Protein AF-B7HWU8-F1 (afdb_monomer_lite)

Secondary structure (DSSP, 8-state):
---TTSS--B-TTSPBP---------HHHHHHHPPTT-EEEEEEEEETTTEEEEEEEE---

Sequence (61 aa):
MGCKNCKPDYFQDERIKKATEYIQLDMEVLMSSLQTGQTYGISDAYVGMTDKVLTRMIFIN

Radius of gyration: 15.48 Å; chains: 1; bounding box: 34×27×39 Å

Foldseek 3Di:
DDFPCPDFDADPVRHTDPPDDDDDDDPVVVVVPDDPPDWDWDQPDDDPGDHTDTDIDDDDD

Structure (mmCIF, N/CA/C/O backbone):
data_AF-B7HWU8-F1
#
_entry.id   AF-B7HWU8-F1
#
loop_
_atom_site.group_PDB
_atom_site.id
_atom_site.type_symbol
_atom_site.label_atom_id
_atom_site.label_alt_id
_atom_site.label_comp_id
_atom_site.label_asym_id
_atom_site.label_entity_id
_atom_site.label_seq_id
_atom_site.pdbx_PDB_ins_code
_atom_site.Cartn_x
_atom_site.Cartn_y
_atom_site.Cartn_z
_atom_site.occupancy
_atom_site.B_iso_or_equiv
_atom_site.auth_seq_id
_atom_site.auth_comp_id
_atom_site.auth_asym_id
_atom_site.auth_atom_id
_atom_site.pdbx_PDB_model_num
ATOM 1 N N . MET A 1 1 ? 9.444 -16.696 -2.003 1.00 45.94 1 MET A N 1
ATOM 2 C CA . MET A 1 1 ? 10.104 -15.398 -2.253 1.00 45.94 1 MET A CA 1
ATOM 3 C C . MET A 1 1 ? 10.106 -15.192 -3.761 1.00 45.94 1 MET A C 1
ATOM 5 O O . MET A 1 1 ? 10.844 -15.884 -4.445 1.00 45.94 1 MET A O 1
ATOM 9 N N . GLY A 1 2 ? 9.172 -14.399 -4.289 1.00 57.62 2 GLY A N 1
ATOM 10 C CA . GLY A 1 2 ? 9.021 -14.165 -5.730 1.00 57.62 2 GLY A CA 1
ATOM 11 C C . GLY A 1 2 ? 9.484 -12.756 -6.074 1.00 57.62 2 GLY A C 1
ATOM 12 O O . GLY A 1 2 ? 9.277 -11.839 -5.282 1.00 57.62 2 GLY A O 1
ATOM 13 N N . CYS A 1 3 ? 10.138 -12.590 -7.218 1.00 57.56 3 CYS A N 1
ATOM 14 C CA . CYS A 1 3 ? 10.502 -11.268 -7.703 1.00 57.56 3 CYS A CA 1
ATOM 15 C C . CYS A 1 3 ? 9.219 -10.552 -8.176 1.00 57.56 3 CYS A C 1
ATOM 17 O O . CYS A 1 3 ? 8.443 -11.099 -8.958 1.00 57.56 3 CYS A O 1
ATOM 19 N N . LYS A 1 4 ? 8.947 -9.358 -7.631 1.00 64.06 4 LYS A N 1
ATOM 20 C CA . LYS A 1 4 ? 7.689 -8.635 -7.888 1.00 64.06 4 LYS A CA 1
ATOM 21 C C . LYS A 1 4 ? 7.643 -7.923 -9.232 1.00 64.06 4 LYS A C 1
ATOM 23 O O . LYS A 1 4 ? 6.580 -7.759 -9.812 1.00 64.06 4 LYS A O 1
ATOM 28 N N . ASN A 1 5 ? 8.805 -7.522 -9.737 1.00 67.31 5 ASN A N 1
ATOM 29 C CA . ASN A 1 5 ? 8.931 -6.807 -11.000 1.00 67.31 5 ASN A CA 1
ATOM 30 C C . ASN A 1 5 ? 9.950 -7.510 -11.902 1.00 67.31 5 ASN A C 1
ATOM 32 O O . ASN A 1 5 ? 11.001 -6.959 -12.210 1.00 67.31 5 ASN A O 1
ATOM 36 N N . CYS A 1 6 ? 9.687 -8.769 -12.266 1.00 67.75 6 CYS A N 1
ATOM 37 C CA . CYS A 1 6 ? 10.649 -9.565 -13.045 1.00 67.75 6 CYS A CA 1
ATOM 38 C C . CYS A 1 6 ? 10.752 -9.154 -14.511 1.00 67.75 6 CYS A C 1
ATOM 40 O O . CYS A 1 6 ? 11.645 -9.619 -15.215 1.00 67.75 6 CYS A O 1
ATOM 42 N N . LYS A 1 7 ? 9.831 -8.307 -14.968 1.00 76.06 7 LYS A N 1
ATOM 43 C CA . LYS A 1 7 ? 9.810 -7.727 -16.308 1.00 76.06 7 LYS A CA 1
ATOM 44 C C . LYS A 1 7 ? 9.437 -6.245 -16.185 1.00 76.06 7 LYS A C 1
ATOM 46 O O . LYS A 1 7 ? 8.281 -5.905 -16.420 1.00 76.06 7 LYS A O 1
ATOM 51 N N . PRO A 1 8 ? 10.367 -5.391 -15.727 1.00 75.19 8 PRO A N 1
ATOM 52 C CA . PRO A 1 8 ? 10.103 -3.967 -15.608 1.00 75.19 8 PRO A CA 1
ATOM 53 C C . PRO A 1 8 ? 9.921 -3.334 -16.986 1.00 75.19 8 PRO A C 1
ATOM 55 O O . PRO A 1 8 ? 10.702 -3.592 -17.901 1.00 75.19 8 PRO A O 1
ATOM 58 N N . ASP A 1 9 ? 8.941 -2.445 -17.101 1.00 81.19 9 ASP A N 1
ATOM 59 C CA . ASP A 1 9 ? 8.931 -1.461 -18.178 1.00 81.19 9 ASP A CA 1
ATOM 60 C C . ASP A 1 9 ? 9.913 -0.325 -17.854 1.00 81.19 9 ASP A C 1
ATOM 62 O O . ASP A 1 9 ? 10.246 -0.078 -16.693 1.00 81.19 9 ASP A O 1
ATOM 66 N N . TYR A 1 10 ? 10.344 0.417 -18.872 1.00 83.69 10 TYR A N 1
ATOM 67 C CA . TYR A 1 10 ? 11.268 1.545 -18.727 1.00 83.69 10 TYR A CA 1
ATOM 68 C C . TYR A 1 10 ? 10.644 2.837 -19.274 1.00 83.69 10 TYR A C 1
ATOM 70 O O . TYR A 1 10 ? 9.785 2.816 -20.166 1.00 83.69 10 TYR A O 1
ATOM 78 N N . PHE A 1 11 ? 11.015 3.980 -18.696 1.00 83.06 11 PHE A N 1
ATOM 79 C CA . PHE A 1 11 ? 10.800 5.295 -19.303 1.00 83.06 11 PHE A CA 1
ATOM 80 C C . PHE A 1 11 ? 11.806 5.515 -20.449 1.00 83.06 11 PHE A C 1
ATOM 82 O O . PHE A 1 11 ? 12.786 4.786 -20.569 1.00 83.06 11 PHE A O 1
ATOM 89 N N . GLN A 1 12 ? 11.572 6.521 -21.299 1.00 91.81 12 GLN A N 1
ATOM 90 C CA . GLN A 1 12 ? 12.477 6.845 -22.416 1.00 91.81 12 GLN A CA 1
ATOM 91 C C . GLN A 1 12 ? 13.876 7.287 -21.956 1.00 91.81 12 GLN A C 1
ATOM 93 O O . GLN A 1 12 ? 14.824 7.185 -22.721 1.00 91.81 12 GLN A O 1
ATOM 98 N N . ASP A 1 13 ? 14.001 7.750 -20.711 1.00 92.25 13 ASP A N 1
ATOM 99 C CA . ASP A 1 13 ? 15.262 8.109 -20.054 1.00 92.25 13 ASP A CA 1
ATOM 100 C C . ASP A 1 13 ? 15.901 6.930 -19.293 1.00 92.25 13 ASP A C 1
ATOM 102 O O . ASP A 1 13 ? 16.722 7.138 -18.403 1.00 92.25 13 ASP A O 1
ATOM 106 N N . GLU A 1 14 ? 15.484 5.698 -19.604 1.00 84.44 14 GLU A N 1
ATOM 107 C CA . 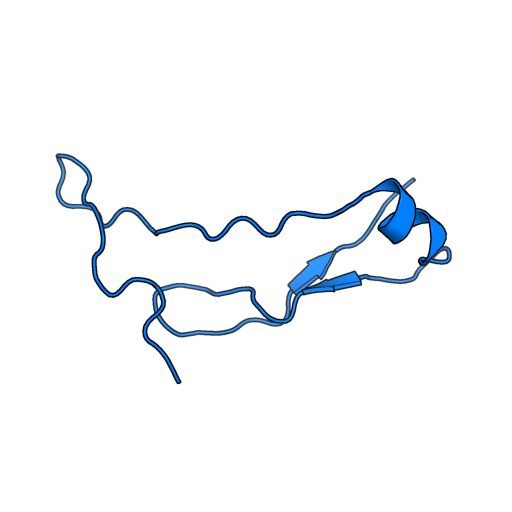GLU A 1 14 ? 15.979 4.438 -19.031 1.00 84.44 14 GLU A CA 1
ATOM 108 C C . GLU A 1 14 ? 15.706 4.241 -17.530 1.00 84.44 14 GLU A C 1
ATOM 110 O O . GLU A 1 14 ? 16.125 3.240 -16.939 1.00 84.44 14 GLU A O 1
ATOM 115 N N . ARG A 1 15 ? 14.932 5.124 -16.883 1.00 84.06 15 ARG A N 1
ATOM 116 C CA . ARG A 1 15 ? 14.472 4.862 -15.514 1.00 84.06 15 ARG A CA 1
ATOM 117 C C . ARG A 1 15 ? 13.475 3.703 -15.501 1.00 84.06 15 ARG A C 1
ATOM 119 O O . ARG A 1 15 ? 12.514 3.680 -16.270 1.00 84.06 15 ARG A O 1
ATOM 126 N N . ILE A 1 16 ? 13.671 2.762 -14.577 1.00 77.06 16 ILE A N 1
ATOM 127 C CA . ILE A 1 16 ? 12.756 1.634 -14.353 1.00 77.06 16 ILE A CA 1
ATOM 128 C C . ILE A 1 16 ? 11.383 2.170 -13.935 1.00 77.06 16 ILE A C 1
ATOM 130 O O . ILE A 1 16 ? 11.252 2.849 -12.909 1.00 77.0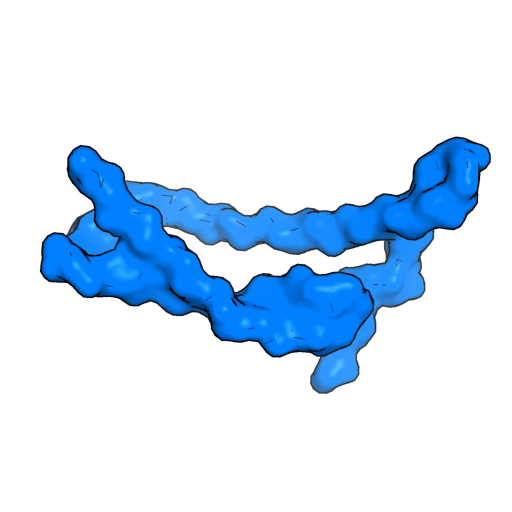6 16 ILE A O 1
ATOM 134 N N . LYS A 1 17 ? 10.336 1.812 -14.681 1.00 74.62 17 LYS A N 1
ATOM 135 C CA . LYS A 1 17 ? 8.961 1.941 -14.206 1.00 74.62 17 LYS A CA 1
ATOM 136 C C . LYS A 1 17 ? 8.755 0.887 -13.131 1.00 74.62 17 LYS A C 1
ATOM 138 O O . LYS A 1 17 ? 8.876 -0.319 -13.357 1.00 74.62 17 LYS A O 1
ATOM 143 N N . LYS A 1 18 ? 8.455 1.346 -11.922 1.00 69.62 18 LYS A N 1
ATOM 144 C CA . LYS A 1 18 ? 8.028 0.447 -10.855 1.00 69.62 18 LYS A CA 1
ATOM 145 C C . LYS A 1 18 ? 6.650 -0.083 -11.239 1.00 69.62 18 LYS A C 1
ATOM 147 O O . LYS A 1 18 ? 5.704 0.700 -11.319 1.00 69.62 18 LYS A O 1
ATOM 152 N N . ALA A 1 19 ? 6.540 -1.389 -11.481 1.00 62.88 19 ALA A N 1
ATOM 153 C CA . ALA A 1 19 ? 5.240 -2.040 -11.500 1.00 62.88 19 ALA A CA 1
ATOM 154 C C . ALA A 1 19 ? 4.603 -1.788 -10.129 1.00 62.88 19 ALA A C 1
ATOM 156 O O . ALA A 1 19 ? 5.143 -2.196 -9.100 1.00 62.88 19 ALA A O 1
ATOM 157 N N . THR A 1 20 ? 3.525 -1.011 -10.112 1.00 63.62 20 THR A N 1
ATOM 158 C CA . THR A 1 20 ? 2.777 -0.743 -8.889 1.00 63.62 20 THR A CA 1
ATOM 159 C C . THR A 1 20 ? 1.655 -1.760 -8.849 1.00 63.62 20 THR A C 1
ATOM 161 O O . THR A 1 20 ? 0.797 -1.771 -9.728 1.00 63.62 20 THR A O 1
ATOM 164 N N . GLU A 1 21 ? 1.675 -2.643 -7.858 1.00 67.31 21 GLU A N 1
ATOM 165 C CA . GLU A 1 21 ? 0.509 -3.465 -7.565 1.00 67.31 21 GLU A CA 1
ATOM 166 C C . GLU A 1 21 ? -0.506 -2.589 -6.833 1.00 67.31 21 GLU A C 1
ATOM 168 O O . GLU A 1 21 ? -0.227 -2.058 -5.757 1.00 67.31 21 GLU A O 1
ATOM 173 N N . TYR A 1 22 ? -1.677 -2.412 -7.438 1.00 68.19 22 TYR A N 1
ATOM 174 C CA . TYR A 1 22 ? -2.804 -1.780 -6.771 1.00 68.19 22 TYR A CA 1
ATOM 175 C C . TYR A 1 22 ? -3.520 -2.830 -5.929 1.00 68.19 22 TYR A C 1
ATOM 177 O O . TYR A 1 22 ? -3.919 -3.876 -6.438 1.00 68.19 22 TYR A O 1
ATOM 185 N N . ILE A 1 23 ? -3.709 -2.534 -4.647 1.00 76.56 23 ILE A N 1
ATOM 186 C CA . ILE A 1 23 ? -4.574 -3.326 -3.777 1.00 76.56 23 ILE A CA 1
ATOM 187 C C . ILE A 1 23 ? -5.953 -2.680 -3.837 1.00 76.56 23 ILE A C 1
ATOM 189 O O . ILE A 1 23 ? -6.123 -1.535 -3.420 1.00 76.56 23 ILE A O 1
ATOM 193 N N . GLN A 1 24 ? -6.928 -3.394 -4.396 1.00 80.25 24 GLN A N 1
ATOM 194 C CA . GLN A 1 24 ? -8.319 -2.957 -4.353 1.00 80.25 24 GLN A CA 1
ATOM 195 C C . GLN A 1 24 ? -8.849 -3.131 -2.931 1.00 80.25 24 GLN A C 1
ATOM 197 O O . GLN A 1 24 ? -8.693 -4.192 -2.328 1.00 80.25 24 GLN A O 1
ATOM 202 N N . LEU A 1 25 ? -9.462 -2.077 -2.403 1.00 86.06 25 LEU A N 1
ATOM 203 C CA . LEU A 1 25 ? -10.087 -2.074 -1.089 1.00 86.06 25 LEU A CA 1
ATOM 204 C C . LEU A 1 25 ? -11.558 -1.719 -1.260 1.00 86.06 25 LEU A C 1
ATOM 206 O O . LEU A 1 25 ? -11.885 -0.696 -1.861 1.00 86.06 25 LEU A O 1
ATOM 210 N N . ASP A 1 26 ? -12.428 -2.560 -0.714 1.00 90.00 26 ASP A N 1
ATOM 211 C CA . ASP A 1 26 ? -13.824 -2.205 -0.511 1.00 90.00 26 ASP A CA 1
ATOM 212 C C . ASP A 1 26 ? -13.906 -1.303 0.724 1.00 90.00 26 ASP A C 1
ATOM 214 O O . ASP A 1 26 ? -13.707 -1.750 1.855 1.00 90.00 26 ASP A O 1
ATOM 218 N N . MET A 1 27 ? -14.136 -0.012 0.493 1.00 86.81 27 MET A N 1
ATOM 219 C CA . MET A 1 27 ? -14.148 0.988 1.558 1.00 86.81 27 MET A CA 1
ATOM 220 C C . MET A 1 27 ? -15.326 0.812 2.517 1.00 86.81 27 MET A C 1
ATOM 222 O O . MET A 1 27 ? -15.181 1.132 3.694 1.00 86.81 27 MET A O 1
ATOM 226 N N . GLU A 1 28 ? -16.468 0.303 2.054 1.00 90.19 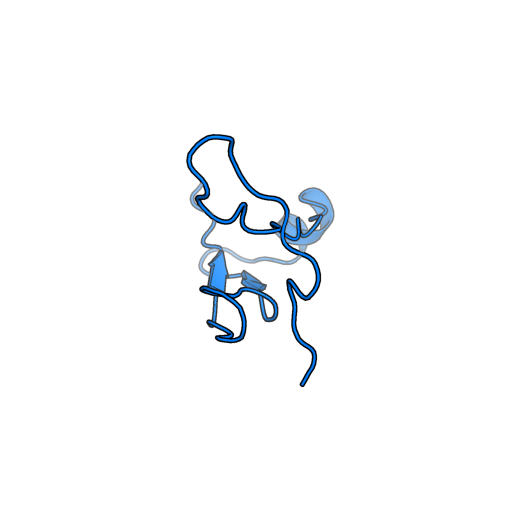28 GLU A N 1
ATOM 227 C CA . GLU A 1 28 ? -17.647 0.114 2.901 1.00 90.19 28 GLU A CA 1
ATOM 228 C C . GLU A 1 28 ? -17.390 -1.014 3.902 1.00 90.19 28 GLU A C 1
ATOM 230 O O . GLU A 1 28 ? -17.509 -0.825 5.118 1.00 90.19 28 GLU A O 1
ATOM 235 N N . VAL A 1 29 ? -16.915 -2.157 3.401 1.00 88.75 29 VAL A N 1
ATOM 236 C CA . VAL A 1 29 ? -16.536 -3.298 4.242 1.00 88.75 29 VAL A CA 1
ATOM 237 C C . VAL A 1 29 ? -15.391 -2.917 5.180 1.00 88.75 29 VAL A C 1
ATOM 239 O O . VAL A 1 29 ? -15.466 -3.179 6.383 1.00 88.75 29 VAL A O 1
ATOM 242 N N . LEU A 1 30 ? -14.360 -2.244 4.665 1.00 88.38 30 LEU A N 1
ATOM 243 C CA . LEU A 1 30 ? -13.198 -1.848 5.455 1.00 88.38 30 LEU A CA 1
ATOM 244 C C . LEU A 1 30 ? -13.579 -0.910 6.604 1.00 88.38 30 LEU A C 1
ATOM 246 O O . LEU A 1 30 ? -13.245 -1.192 7.754 1.00 88.38 30 LEU A O 1
ATOM 250 N N . MET A 1 31 ? -14.314 0.164 6.319 1.00 86.81 31 MET A N 1
ATOM 251 C CA . MET A 1 31 ? -14.708 1.138 7.338 1.00 86.81 31 MET A CA 1
ATOM 252 C C . MET A 1 31 ? -15.709 0.551 8.337 1.00 86.81 31 MET A C 1
ATOM 254 O O . MET A 1 31 ? -15.629 0.875 9.517 1.00 86.81 31 MET A O 1
ATOM 258 N N . SER A 1 32 ? -16.593 -0.360 7.908 1.00 88.56 32 SER A N 1
ATOM 259 C CA . SER A 1 32 ? -17.507 -1.061 8.826 1.00 88.56 32 SER A CA 1
ATOM 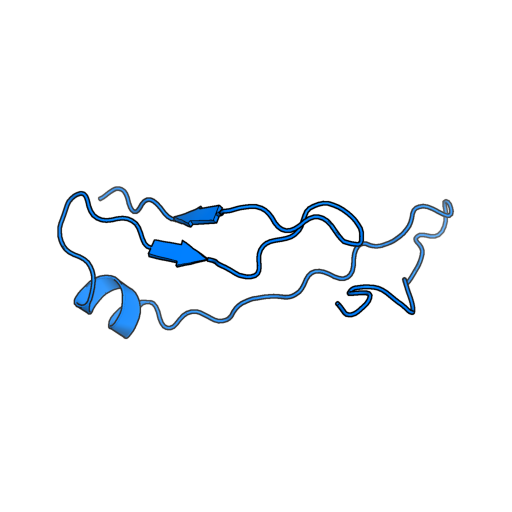260 C C . SER A 1 32 ? -16.780 -1.983 9.816 1.00 88.56 32 SER A C 1
ATOM 262 O O . SER A 1 32 ? -17.266 -2.218 10.921 1.00 88.56 32 SER A O 1
ATOM 264 N N . SER A 1 33 ? -15.604 -2.492 9.433 1.00 85.38 33 SER A N 1
ATOM 265 C CA . SER A 1 33 ? -14.794 -3.397 10.256 1.00 85.38 33 SER A CA 1
ATOM 266 C C . SER A 1 33 ? -13.867 -2.682 11.246 1.00 85.38 33 SER A C 1
ATOM 268 O O . SER A 1 33 ? -13.348 -3.318 12.165 1.00 85.38 33 SER A O 1
ATOM 270 N N . LEU A 1 34 ? -13.645 -1.376 11.070 1.00 87.44 34 LEU A N 1
ATOM 271 C CA . LEU A 1 34 ? -12.688 -0.593 11.847 1.00 87.44 34 LEU A CA 1
ATOM 272 C C . LEU A 1 34 ? -13.395 0.267 12.896 1.00 87.44 34 LEU A C 1
ATOM 274 O O . LEU A 1 34 ? -14.308 1.031 12.598 1.00 87.44 34 LEU A O 1
ATOM 278 N N . GLN A 1 35 ? -12.918 0.196 14.135 1.00 83.94 35 GLN A N 1
ATOM 279 C CA . GLN A 1 35 ? -13.310 1.107 15.207 1.00 83.94 35 GLN A CA 1
ATOM 280 C C . GLN A 1 35 ? -12.399 2.338 15.239 1.00 83.94 35 GLN A C 1
ATOM 282 O O . GLN A 1 35 ? -11.259 2.318 14.766 1.00 83.94 35 GLN A O 1
ATOM 287 N N . THR A 1 36 ? -12.883 3.417 15.855 1.00 83.12 36 THR A N 1
ATOM 288 C CA . THR A 1 36 ? -12.100 4.640 16.057 1.00 83.12 36 THR A CA 1
ATOM 289 C C . THR A 1 36 ? -10.761 4.334 16.736 1.00 83.12 36 THR A C 1
ATOM 291 O O . THR A 1 36 ? -10.710 3.680 17.775 1.00 83.12 36 THR A O 1
ATOM 294 N N . GLY A 1 37 ? -9.667 4.817 16.142 1.00 83.12 37 GLY A N 1
ATOM 295 C CA . GLY A 1 37 ? -8.304 4.589 16.633 1.00 83.12 37 GLY A CA 1
ATOM 296 C C . GLY A 1 37 ? -7.650 3.289 16.150 1.00 83.12 37 GLY A C 1
ATOM 297 O O . GLY A 1 37 ? -6.470 3.071 16.429 1.00 83.12 37 GLY A O 1
ATOM 298 N N . GLN A 1 38 ? -8.361 2.437 15.405 1.00 86.62 38 GLN A N 1
ATOM 299 C CA . GLN A 1 38 ? -7.768 1.257 14.777 1.00 86.62 38 GLN A CA 1
ATOM 300 C C . GLN A 1 38 ? -7.101 1.594 13.438 1.00 86.62 38 GLN A C 1
ATOM 302 O O . GLN A 1 38 ? -7.438 2.563 12.762 1.00 86.62 38 GLN A O 1
ATOM 307 N N . THR A 1 39 ? -6.125 0.766 13.058 1.00 88.06 39 THR A N 1
ATOM 308 C CA . THR A 1 39 ? -5.404 0.884 11.785 1.00 88.06 39 THR A CA 1
ATOM 309 C C . THR A 1 39 ? -5.557 -0.392 10.986 1.00 88.06 39 THR A C 1
ATOM 311 O O . THR A 1 39 ? -5.558 -1.487 11.553 1.00 88.06 39 THR A O 1
ATOM 314 N N . TYR A 1 40 ? -5.634 -0.252 9.668 1.00 88.56 40 TYR A N 1
ATOM 315 C CA . TYR A 1 40 ? -5.653 -1.398 8.770 1.00 88.56 40 TYR A CA 1
ATOM 316 C C . TYR A 1 40 ? -4.236 -1.729 8.304 1.00 88.56 40 TYR A C 1
ATOM 318 O O . TYR A 1 40 ? -3.520 -0.854 7.815 1.00 88.56 40 TYR A O 1
ATOM 326 N N . GLY A 1 41 ? -3.813 -2.980 8.484 1.00 86.88 41 GLY A N 1
ATOM 327 C CA . GLY A 1 41 ? -2.495 -3.451 8.068 1.00 86.88 41 GLY A CA 1
ATOM 328 C C . GLY A 1 41 ? -2.503 -3.956 6.628 1.00 86.88 41 GLY A C 1
ATOM 329 O O . GLY A 1 41 ? -3.329 -4.785 6.266 1.00 86.88 41 GLY A O 1
ATOM 330 N N . ILE A 1 42 ? -1.539 -3.503 5.831 1.00 86.31 42 ILE A N 1
ATOM 331 C CA . ILE A 1 42 ? -1.270 -4.001 4.483 1.00 86.31 42 ILE A CA 1
ATOM 332 C C . ILE A 1 42 ? 0.041 -4.791 4.540 1.00 86.31 42 ILE A C 1
ATOM 334 O O . ILE A 1 42 ? 1.118 -4.226 4.739 1.00 86.31 42 ILE A O 1
ATOM 338 N N . SER A 1 43 ? -0.061 -6.112 4.389 1.00 78.38 43 SER A N 1
ATOM 339 C CA . SER A 1 43 ? 1.070 -7.054 4.444 1.00 78.38 43 SER A CA 1
ATOM 340 C C . SER A 1 43 ? 1.900 -7.099 3.162 1.00 78.38 43 SER A C 1
ATOM 342 O O . SER A 1 43 ? 3.041 -7.561 3.176 1.00 78.38 43 SER A O 1
ATOM 344 N N . ASP A 1 44 ? 1.324 -6.638 2.053 1.00 77.12 44 ASP A N 1
ATOM 345 C CA . ASP A 1 44 ? 1.919 -6.720 0.723 1.00 77.12 44 ASP A CA 1
ATOM 346 C C . ASP A 1 44 ? 2.284 -5.350 0.151 1.00 77.12 44 ASP A C 1
ATOM 348 O O . ASP A 1 44 ? 2.103 -5.079 -1.035 1.00 77.12 44 ASP A O 1
ATOM 352 N N . ALA A 1 45 ? 2.882 -4.509 0.992 1.00 79.38 45 ALA A N 1
ATOM 353 C CA . ALA A 1 45 ? 3.540 -3.282 0.572 1.00 79.38 45 ALA A CA 1
ATOM 354 C C . ALA A 1 45 ? 5.048 -3.500 0.415 1.00 79.38 45 ALA A C 1
ATOM 356 O O . ALA A 1 45 ? 5.678 -4.187 1.222 1.00 79.38 45 ALA A O 1
ATOM 357 N N . TYR A 1 46 ? 5.621 -2.938 -0.651 1.00 75.69 46 TYR A N 1
ATOM 358 C CA . TYR A 1 46 ? 7.008 -3.187 -1.028 1.00 75.69 46 TYR A CA 1
ATOM 359 C C . TYR A 1 46 ? 7.723 -1.892 -1.393 1.00 75.69 46 TYR A C 1
ATOM 361 O O . TYR A 1 46 ? 7.149 -1.001 -2.022 1.00 75.69 46 TYR A O 1
ATOM 369 N N . VAL A 1 47 ? 9.000 -1.818 -1.038 1.00 75.38 47 VAL A N 1
ATOM 370 C CA . VAL A 1 47 ? 9.928 -0.772 -1.459 1.00 75.38 47 VAL A CA 1
ATOM 371 C C . VAL A 1 47 ? 10.969 -1.416 -2.371 1.00 75.38 47 VAL A C 1
ATOM 373 O O . VAL A 1 47 ? 11.651 -2.365 -2.005 1.00 75.38 47 VAL A O 1
ATOM 376 N N . GLY A 1 48 ? 11.077 -0.926 -3.606 1.00 70.12 48 GLY A N 1
ATOM 377 C CA . GLY A 1 48 ? 11.983 -1.526 -4.587 1.00 70.12 48 GLY A CA 1
ATOM 378 C C . GLY A 1 48 ? 11.480 -2.881 -5.095 1.00 70.12 48 GLY A C 1
ATOM 379 O O . GLY A 1 48 ? 10.283 -3.055 -5.309 1.00 70.12 48 GLY A O 1
ATOM 380 N N . MET A 1 49 ? 12.394 -3.818 -5.362 1.00 67.31 49 MET A N 1
ATOM 381 C CA . MET A 1 49 ? 12.061 -5.095 -6.016 1.00 67.31 49 MET A CA 1
ATOM 382 C C . MET A 1 49 ? 11.666 -6.217 -5.049 1.00 67.31 49 MET A C 1
ATOM 384 O O . MET A 1 49 ? 10.983 -7.155 -5.466 1.00 67.31 49 MET A O 1
ATOM 388 N N . THR A 1 50 ? 12.111 -6.154 -3.792 1.00 70.88 50 THR A N 1
ATOM 389 C CA . THR A 1 50 ? 12.026 -7.287 -2.854 1.00 70.88 50 THR A CA 1
ATOM 390 C C . THR A 1 50 ? 11.638 -6.912 -1.433 1.00 70.88 50 THR A C 1
ATOM 392 O O . THR A 1 50 ? 11.160 -7.782 -0.706 1.00 70.88 50 THR A O 1
ATOM 395 N N . ASP A 1 51 ? 11.816 -5.657 -1.023 1.00 77.19 51 ASP A N 1
ATOM 396 C CA . ASP A 1 51 ? 11.726 -5.322 0.394 1.00 77.19 51 ASP A CA 1
ATOM 397 C C . ASP A 1 51 ? 10.269 -5.127 0.784 1.00 77.19 51 ASP A C 1
ATOM 399 O O . ASP A 1 51 ? 9.635 -4.159 0.373 1.00 77.19 51 ASP A O 1
ATOM 403 N N . LYS A 1 52 ? 9.729 -6.061 1.572 1.00 81.62 52 LYS A N 1
ATOM 404 C CA . LYS A 1 52 ? 8.412 -5.907 2.193 1.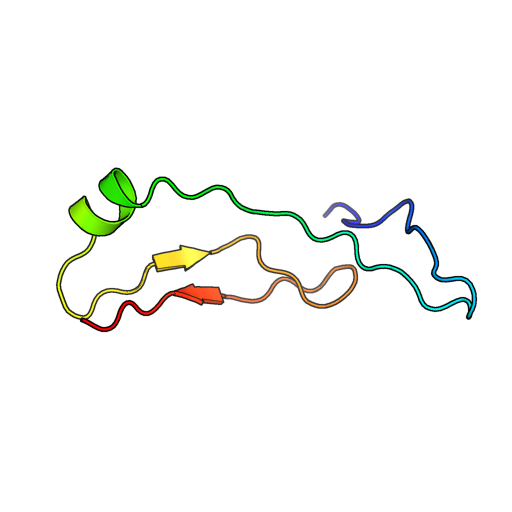00 81.62 52 LYS A CA 1
ATOM 405 C C . LYS A 1 52 ? 8.510 -4.927 3.349 1.00 81.62 52 LYS A C 1
ATOM 407 O O . LYS A 1 52 ? 9.372 -5.066 4.215 1.00 81.62 52 LYS A O 1
ATOM 412 N N . VAL A 1 53 ? 7.572 -3.996 3.403 1.00 81.50 53 VAL A N 1
ATOM 413 C CA . VAL A 1 53 ? 7.427 -3.065 4.519 1.00 81.50 53 VAL A CA 1
ATOM 414 C C . VAL A 1 53 ? 6.067 -3.255 5.168 1.00 81.50 53 VAL A C 1
ATOM 416 O O . VAL A 1 53 ? 5.069 -3.498 4.494 1.00 81.50 53 VAL A O 1
ATOM 419 N N . LEU A 1 54 ? 6.018 -3.141 6.494 1.00 83.25 54 LEU A N 1
ATOM 420 C CA . LEU A 1 54 ? 4.743 -3.069 7.194 1.00 83.25 54 LEU A CA 1
ATOM 421 C C . LEU A 1 54 ? 4.105 -1.717 6.876 1.00 83.25 54 LEU A C 1
ATOM 423 O O . LEU A 1 54 ? 4.602 -0.678 7.308 1.00 83.25 54 LEU A O 1
ATOM 427 N N . THR A 1 55 ? 2.993 -1.729 6.151 1.00 86.94 55 THR A N 1
ATOM 428 C CA . THR A 1 55 ? 2.220 -0.517 5.877 1.00 86.94 55 THR A CA 1
ATOM 429 C C . THR A 1 55 ? 0.936 -0.538 6.686 1.00 86.94 55 THR A C 1
ATOM 431 O O . THR A 1 55 ? 0.256 -1.559 6.773 1.00 86.94 55 THR A O 1
ATOM 434 N N . ARG A 1 56 ? 0.610 0.593 7.311 1.00 88.25 56 ARG A N 1
ATOM 435 C CA . ARG A 1 56 ? -0.633 0.780 8.059 1.00 88.25 56 ARG A CA 1
ATOM 436 C C . ARG A 1 56 ? -1.381 1.971 7.492 1.00 88.25 56 ARG A C 1
ATOM 438 O O . ARG A 1 56 ? -0.790 3.032 7.306 1.00 88.25 56 ARG A O 1
ATOM 445 N N . MET A 1 57 ? -2.670 1.788 7.248 1.00 86.75 57 MET A N 1
ATOM 446 C CA . MET A 1 57 ? -3.582 2.866 6.894 1.00 86.75 57 MET A CA 1
ATOM 447 C C . MET A 1 57 ? -4.225 3.418 8.162 1.00 86.75 57 MET A C 1
ATOM 449 O O . MET A 1 57 ? -4.753 2.662 8.984 1.00 86.75 57 MET A O 1
ATOM 453 N N . ILE A 1 58 ? -4.142 4.738 8.308 1.00 86.38 58 ILE A N 1
ATOM 454 C CA . ILE A 1 58 ? -4.776 5.502 9.378 1.00 86.38 58 ILE A CA 1
ATOM 455 C C . ILE A 1 58 ? -5.898 6.299 8.732 1.00 86.38 58 ILE A C 1
ATOM 457 O O . ILE A 1 58 ? -5.653 7.094 7.826 1.00 86.38 58 ILE A O 1
ATOM 461 N N . PHE A 1 59 ? -7.116 6.075 9.206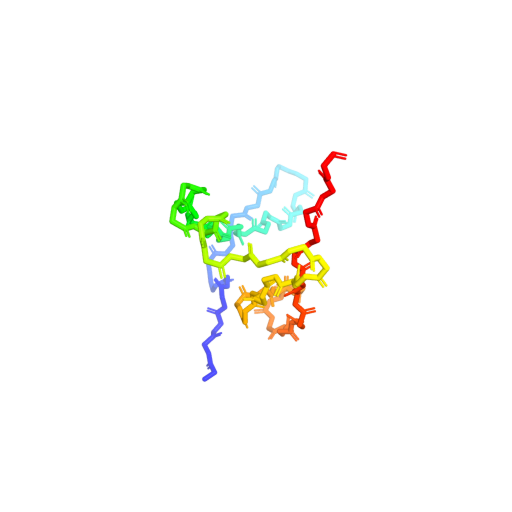 1.00 82.62 59 PHE A N 1
ATOM 462 C CA . PHE A 1 59 ? -8.275 6.848 8.795 1.00 82.62 59 PHE A CA 1
ATOM 463 C C . PHE A 1 59 ? -8.494 7.970 9.797 1.00 82.62 59 PHE A C 1
ATOM 465 O O . PHE A 1 59 ? -8.571 7.733 11.003 1.00 82.62 59 PHE A O 1
ATOM 472 N N . ILE A 1 60 ? -8.558 9.191 9.283 1.00 78.38 60 ILE A N 1
ATOM 473 C CA . ILE A 1 60 ? -8.866 10.391 10.051 1.00 78.38 60 ILE A CA 1
ATOM 474 C C . ILE A 1 60 ? -10.267 10.814 9.606 1.00 78.38 60 ILE A C 1
ATOM 476 O O . ILE A 1 60 ? -10.539 10.827 8.406 1.00 78.38 60 ILE A O 1
ATOM 480 N N . ASN A 1 61 ? -11.145 11.071 10.573 1.00 68.00 61 ASN A N 1
ATOM 481 C CA . ASN A 1 61 ? -12.481 11.622 10.341 1.00 68.00 61 ASN A CA 1
ATOM 482 C C . ASN A 1 61 ? -12.414 13.129 10.084 1.00 68.00 61 ASN A C 1
ATOM 484 O O . ASN A 1 61 ? -11.617 13.787 10.792 1.00 68.00 61 ASN A O 1
#

Organism: Bacillus cereus (strain AH187) (NCBI:txid405534)

pLDDT: mean 78.89, std 9.73, range [45.94, 92.25]